Protein AF-A0A091C4X5-F1 (afdb_monomer_lite)

Structure (mmCIF, N/CA/C/O backbone):
data_AF-A0A091C4X5-F1
#
_entry.id   AF-A0A091C4X5-F1
#
loop_
_atom_site.group_PDB
_atom_site.id
_atom_site.type_symbol
_atom_site.label_atom_id
_atom_site.label_alt_id
_atom_site.label_comp_id
_atom_site.label_asym_id
_atom_site.label_entity_id
_atom_site.label_seq_id
_atom_site.pdbx_PDB_ins_code
_atom_site.Cartn_x
_atom_site.Cartn_y
_atom_site.Cartn_z
_atom_site.occupancy
_atom_site.B_iso_or_equiv
_atom_site.auth_seq_id
_atom_site.auth_comp_id
_atom_site.auth_asym_id
_atom_site.auth_atom_id
_atom_site.pdbx_PDB_model_num
ATOM 1 N N . MET A 1 1 ? -10.878 13.866 -17.949 1.00 49.81 1 MET A N 1
ATOM 2 C CA . MET A 1 1 ? -9.836 13.194 -17.154 1.00 49.81 1 MET A CA 1
ATOM 3 C C . MET A 1 1 ? -9.404 11.991 -17.958 1.00 49.81 1 MET A C 1
ATOM 5 O O . MET A 1 1 ? -10.258 11.159 -18.238 1.00 49.81 1 MET A O 1
ATOM 9 N N . SER A 1 2 ? -8.159 11.950 -18.431 1.00 56.22 2 SER A N 1
ATOM 10 C CA . SER A 1 2 ? -7.591 10.680 -18.875 1.00 56.22 2 SER A CA 1
ATOM 11 C C . SER A 1 2 ? -7.511 9.793 -17.641 1.00 56.22 2 SER A C 1
ATOM 13 O O . SER A 1 2 ? -7.047 10.231 -16.590 1.00 56.22 2 SER A O 1
ATOM 15 N N . ALA A 1 3 ? -8.043 8.581 -17.723 1.00 70.19 3 ALA A N 1
ATOM 16 C CA . ALA A 1 3 ? -7.737 7.578 -16.725 1.00 70.19 3 ALA A CA 1
ATOM 17 C C . ALA A 1 3 ? -6.288 7.169 -16.987 1.00 70.19 3 ALA A C 1
ATOM 19 O O . ALA A 1 3 ? -6.019 6.327 -17.834 1.00 70.19 3 ALA A O 1
ATOM 20 N N . ASP A 1 4 ? -5.336 7.828 -16.329 1.00 70.38 4 ASP A N 1
ATOM 21 C CA . ASP A 1 4 ? -3.911 7.557 -16.551 1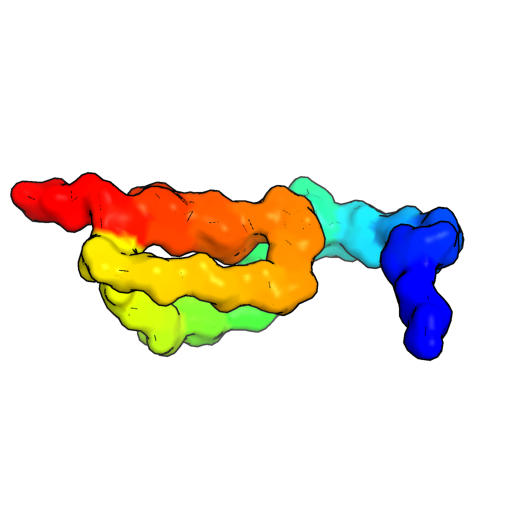.00 70.38 4 ASP A CA 1
ATOM 22 C C . ASP A 1 4 ? -3.568 6.083 -16.249 1.00 70.38 4 ASP A C 1
ATOM 24 O O . ASP A 1 4 ? -2.640 5.533 -16.825 1.00 70.38 4 ASP A O 1
ATOM 28 N N . TYR A 1 5 ? -4.386 5.407 -15.435 1.00 68.06 5 TYR A N 1
ATOM 29 C CA . TYR A 1 5 ? -4.313 3.965 -15.177 1.00 68.06 5 TYR A CA 1
ATOM 30 C C . TYR A 1 5 ? -4.856 3.072 -16.305 1.00 68.06 5 TYR A C 1
ATO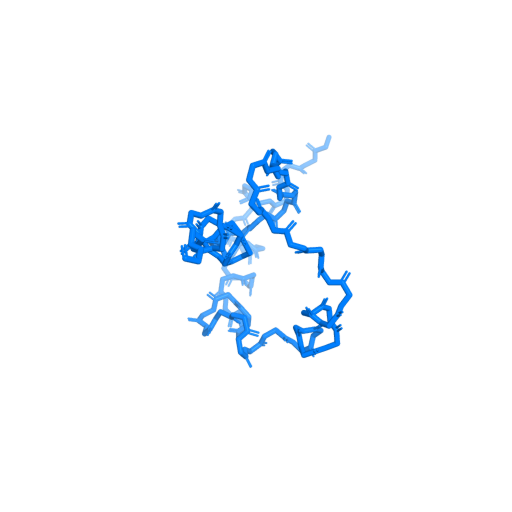M 32 O O . TYR A 1 5 ? -4.505 1.897 -16.347 1.00 68.06 5 TYR A O 1
ATOM 40 N N . ASP A 1 6 ? -5.652 3.611 -17.230 1.00 80.25 6 ASP A N 1
ATOM 41 C CA . ASP A 1 6 ? -6.072 2.907 -18.450 1.00 80.25 6 ASP A CA 1
ATOM 42 C C . ASP A 1 6 ? -4.986 2.987 -19.540 1.00 80.25 6 ASP A C 1
ATOM 44 O O . ASP A 1 6 ? -5.097 2.356 -20.592 1.00 80.25 6 ASP A O 1
ATOM 48 N N . ASN A 1 7 ? -3.916 3.757 -19.302 1.00 89.62 7 ASN A N 1
ATOM 49 C CA . ASN A 1 7 ? -2.732 3.757 -20.145 1.00 89.62 7 ASN A CA 1
ATOM 50 C C . ASN A 1 7 ? -1.799 2.606 -19.719 1.00 89.62 7 ASN A C 1
ATOM 52 O O . ASN A 1 7 ? -1.186 2.688 -18.649 1.00 89.62 7 ASN A O 1
ATOM 56 N N . PRO A 1 8 ? -1.622 1.569 -20.558 1.00 89.19 8 PRO A N 1
ATOM 57 C CA . PRO A 1 8 ? -0.815 0.405 -20.205 1.00 89.19 8 PRO A CA 1
ATOM 58 C C . PRO A 1 8 ? 0.641 0.775 -19.903 1.00 89.19 8 PRO A C 1
ATOM 60 O O . PRO A 1 8 ? 1.208 0.264 -18.949 1.00 89.19 8 PRO A O 1
ATOM 63 N N . THR A 1 9 ? 1.226 1.740 -20.619 1.00 92.19 9 THR A N 1
ATOM 64 C CA . THR A 1 9 ? 2.608 2.184 -20.376 1.00 92.19 9 THR A CA 1
ATOM 65 C C . THR A 1 9 ? 2.772 2.808 -18.992 1.00 92.19 9 THR A C 1
ATOM 67 O O . THR A 1 9 ? 3.765 2.566 -18.304 1.00 92.19 9 THR A O 1
ATOM 70 N N . PHE A 1 10 ? 1.805 3.627 -18.572 1.00 90.25 10 PHE A N 1
ATOM 71 C CA . PHE A 1 10 ? 1.823 4.225 -17.239 1.00 90.25 10 PHE A CA 1
ATOM 72 C C . PHE A 1 10 ? 1.615 3.155 -16.166 1.00 90.25 10 PHE A C 1
ATOM 74 O O . PHE A 1 10 ? 2.349 3.124 -15.177 1.00 90.25 10 PHE A O 1
ATOM 81 N N . PHE A 1 11 ? 0.646 2.261 -16.377 1.00 89.38 11 PHE A N 1
ATOM 82 C CA . PHE A 1 11 ? 0.361 1.184 -15.440 1.00 89.38 11 PHE A CA 1
ATOM 83 C C . PHE A 1 11 ? 1.556 0.239 -15.276 1.00 89.38 11 PHE A C 1
ATOM 85 O O . PHE A 1 11 ? 1.904 -0.091 -14.146 1.00 89.38 11 PHE A O 1
ATOM 92 N N . ASP A 1 12 ? 2.240 -0.128 -16.360 1.00 92.25 12 ASP A N 1
ATOM 93 C CA . ASP A 1 12 ? 3.433 -0.977 -16.326 1.00 92.25 12 ASP A CA 1
ATOM 94 C C . ASP A 1 12 ? 4.569 -0.313 -15.539 1.00 92.25 12 ASP A C 1
ATOM 96 O O . ASP A 1 12 ? 5.198 -0.943 -14.683 1.00 92.25 12 ASP A O 1
ATOM 100 N N . ALA A 1 13 ? 4.795 0.986 -15.757 1.00 92.56 13 ALA A N 1
ATOM 101 C CA . ALA A 1 13 ? 5.763 1.753 -14.981 1.00 92.56 13 ALA A CA 1
ATOM 102 C C . ALA A 1 13 ? 5.387 1.785 -13.490 1.00 92.56 13 ALA A C 1
ATOM 104 O O . ALA A 1 13 ? 6.233 1.512 -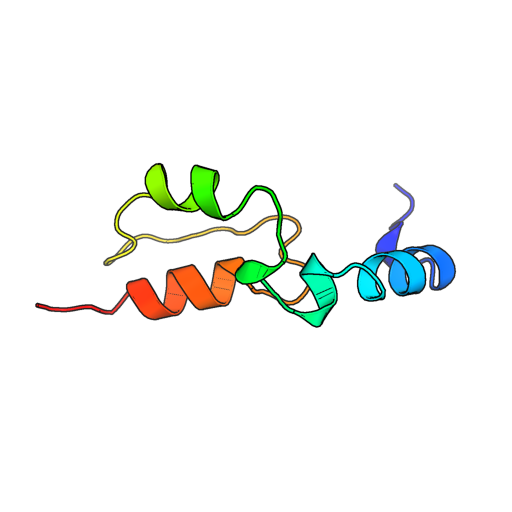12.636 1.00 92.56 13 ALA A O 1
ATOM 105 N N . TYR A 1 14 ? 4.118 2.041 -13.165 1.00 90.69 14 TYR A N 1
ATOM 106 C CA . TYR A 1 14 ? 3.608 2.029 -11.793 1.00 90.69 14 TYR A CA 1
ATOM 107 C C . TYR A 1 14 ? 3.743 0.645 -11.135 1.00 90.69 14 TYR A C 1
ATOM 109 O O . TYR A 1 14 ? 4.208 0.531 -9.999 1.00 90.69 14 TYR A O 1
ATOM 117 N N . ALA A 1 15 ? 3.399 -0.425 -11.851 1.00 91.31 15 ALA A N 1
ATOM 118 C CA . ALA A 1 15 ? 3.532 -1.809 -11.403 1.00 91.31 15 ALA A CA 1
ATOM 119 C C . ALA A 1 15 ? 4.999 -2.208 -11.183 1.00 91.31 15 ALA A C 1
ATOM 121 O O . ALA A 1 15 ? 5.295 -3.061 -10.346 1.00 91.31 15 ALA A O 1
ATOM 122 N N . SER A 1 16 ? 5.929 -1.572 -11.902 1.00 94.62 16 SER A N 1
ATOM 123 C CA . SER A 1 16 ? 7.360 -1.839 -11.783 1.00 94.62 16 SER A CA 1
ATOM 124 C C . SER A 1 16 ? 8.008 -1.251 -10.522 1.00 94.62 16 SER A C 1
ATOM 126 O O . SER A 1 16 ? 9.107 -1.683 -10.167 1.00 94.62 16 SER A O 1
ATOM 128 N N . MET A 1 17 ? 7.349 -0.308 -9.84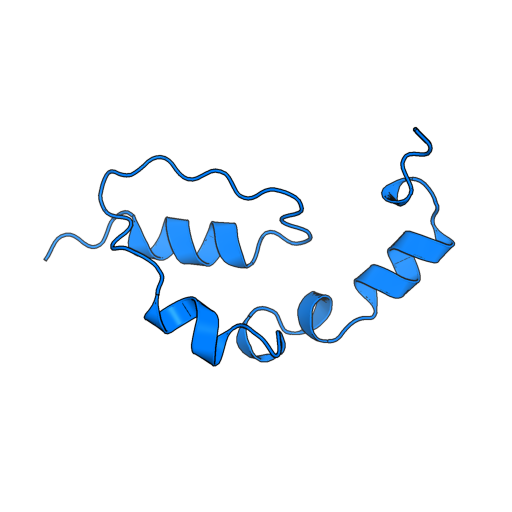2 1.00 93.94 17 MET A N 1
ATOM 129 C CA . MET A 1 17 ? 7.883 0.347 -8.648 1.00 93.94 17 MET A CA 1
ATOM 130 C C . MET A 1 17 ? 8.017 -0.630 -7.475 1.00 93.94 17 MET A C 1
ATOM 132 O O . MET A 1 17 ? 7.163 -1.492 -7.266 1.00 93.94 17 MET A O 1
ATOM 136 N N . ASP A 1 18 ? 9.048 -0.446 -6.652 1.00 95.25 18 ASP A N 1
ATOM 137 C CA . ASP A 1 18 ? 9.319 -1.326 -5.509 1.00 95.25 18 ASP A CA 1
ATOM 138 C C . ASP A 1 18 ? 8.158 -1.357 -4.507 1.00 95.25 18 ASP A C 1
ATOM 140 O O . ASP A 1 18 ? 7.754 -2.435 -4.078 1.00 95.25 18 ASP A O 1
ATOM 144 N N . ARG A 1 19 ? 7.518 -0.212 -4.233 1.00 94.75 19 ARG A N 1
ATOM 145 C CA . ARG A 1 19 ? 6.296 -0.145 -3.407 1.00 94.75 19 ARG A CA 1
ATOM 146 C C . ARG A 1 19 ? 5.134 -0.983 -3.956 1.00 94.75 19 ARG A C 1
ATOM 148 O O . ARG A 1 19 ? 4.295 -1.462 -3.196 1.00 94.75 19 ARG A O 1
ATOM 155 N N . SER A 1 20 ? 5.068 -1.157 -5.276 1.00 94.00 20 SER A N 1
ATOM 156 C CA . SER A 1 20 ? 4.046 -1.974 -5.933 1.00 94.00 20 SER A CA 1
ATOM 157 C C . SER A 1 20 ? 4.379 -3.459 -5.799 1.00 94.00 20 SER A C 1
ATOM 159 O O . SER A 1 20 ? 3.501 -4.246 -5.447 1.00 94.00 20 SER A O 1
ATOM 161 N N . LYS A 1 21 ? 5.650 -3.827 -6.007 1.00 94.94 21 LYS A N 1
ATOM 162 C CA . LYS A 1 21 ? 6.145 -5.215 -5.991 1.00 94.94 21 LYS A CA 1
ATOM 163 C C . LYS A 1 21 ? 6.293 -5.807 -4.592 1.00 94.94 21 LYS A C 1
ATOM 165 O O . LYS A 1 21 ? 5.913 -6.952 -4.370 1.00 94.94 21 LYS A O 1
ATOM 170 N N . TYR A 1 22 ? 6.865 -5.044 -3.670 1.00 95.50 22 TYR A N 1
ATOM 171 C CA . TYR A 1 22 ? 7.301 -5.521 -2.355 1.00 95.50 22 TYR A CA 1
ATOM 172 C C . TYR A 1 22 ? 6.463 -4.944 -1.206 1.00 95.50 22 TYR A C 1
ATOM 174 O O . TYR A 1 22 ? 6.686 -5.271 -0.044 1.00 95.50 22 TYR A O 1
ATOM 182 N N . GLY A 1 23 ? 5.455 -4.129 -1.527 1.00 95.19 23 GLY A N 1
ATOM 183 C CA . GLY A 1 23 ? 4.476 -3.633 -0.571 1.00 95.19 23 GLY A CA 1
ATOM 184 C C . GLY A 1 23 ? 5.006 -2.550 0.359 1.00 95.19 23 GLY A C 1
ATOM 185 O O . GLY A 1 23 ? 5.865 -1.753 -0.013 1.00 95.19 23 GLY A O 1
ATOM 186 N N . LEU A 1 24 ? 4.434 -2.495 1.566 1.00 95.38 24 LEU A N 1
ATOM 187 C CA . LEU A 1 24 ? 4.643 -1.395 2.513 1.00 95.38 24 LEU A CA 1
ATOM 188 C C . LEU A 1 24 ? 6.103 -1.255 2.954 1.00 95.38 24 LEU A C 1
ATOM 190 O O . LEU A 1 24 ? 6.574 -0.139 3.107 1.00 95.38 24 LEU A O 1
ATOM 194 N N . ASP A 1 25 ? 6.841 -2.358 3.081 1.00 94.00 25 ASP A N 1
ATOM 195 C CA . ASP A 1 25 ? 8.253 -2.318 3.489 1.00 94.00 25 ASP A CA 1
ATOM 196 C C . ASP A 1 25 ? 9.166 -1.675 2.427 1.00 94.00 25 ASP A C 1
ATOM 198 O O . ASP A 1 25 ? 10.280 -1.265 2.738 1.00 94.00 25 ASP A O 1
ATOM 202 N N . ALA A 1 26 ? 8.696 -1.559 1.181 1.00 95.19 26 ALA A N 1
ATOM 203 C CA . ALA A 1 26 ? 9.387 -0.857 0.100 1.00 95.19 26 ALA A CA 1
ATOM 204 C C . ALA A 1 26 ? 8.744 0.492 -0.264 1.00 95.19 26 ALA A C 1
ATOM 206 O O . ALA A 1 26 ? 9.161 1.146 -1.223 1.00 95.19 26 ALA A O 1
ATOM 207 N N . ALA A 1 27 ? 7.719 0.917 0.476 1.00 94.00 27 ALA A N 1
ATOM 208 C CA . ALA A 1 27 ? 7.196 2.269 0.390 1.00 94.00 27 ALA A CA 1
ATOM 209 C C . ALA A 1 27 ? 8.032 3.159 1.317 1.00 94.00 27 ALA A C 1
ATOM 211 O O . ALA A 1 27 ? 7.999 2.996 2.534 1.00 94.00 27 ALA A O 1
ATOM 212 N N . GLY A 1 28 ? 8.804 4.083 0.739 1.00 91.00 28 GLY A N 1
ATOM 213 C CA . GLY A 1 28 ? 9.753 4.903 1.498 1.00 91.00 28 GLY A CA 1
ATOM 214 C C . GLY A 1 28 ? 9.098 5.692 2.633 1.00 91.00 28 GLY A C 1
ATOM 215 O O . GLY A 1 28 ? 9.694 5.839 3.688 1.00 91.00 28 GLY A O 1
ATOM 216 N N . GLU A 1 29 ? 7.854 6.130 2.441 1.00 92.25 29 GLU A N 1
ATOM 217 C CA . GLU A 1 29 ? 7.063 6.865 3.431 1.00 92.25 29 GLU A CA 1
ATOM 218 C C . GLU A 1 29 ? 6.474 6.000 4.556 1.00 92.25 29 GLU A C 1
ATOM 220 O O . GLU A 1 29 ? 5.884 6.529 5.500 1.00 92.25 29 GLU A O 1
ATOM 225 N N . TRP A 1 30 ? 6.536 4.670 4.440 1.00 94.81 30 TRP A N 1
ATOM 226 C CA . TRP A 1 30 ? 5.755 3.782 5.296 1.00 94.81 30 TRP A CA 1
ATOM 227 C C . TRP A 1 30 ? 6.193 3.817 6.755 1.00 94.81 30 TRP A C 1
ATOM 229 O O . TRP A 1 30 ? 5.344 3.767 7.646 1.00 94.81 30 TRP A O 1
ATOM 239 N N . HIS A 1 31 ? 7.498 3.907 7.007 1.00 92.38 31 HIS A N 1
ATOM 240 C CA . HIS A 1 31 ? 8.039 3.898 8.362 1.00 92.38 31 HIS A CA 1
ATOM 241 C C . HIS A 1 31 ? 7.525 5.086 9.176 1.00 92.38 31 HIS A C 1
ATOM 243 O O . HIS A 1 31 ? 7.077 4.896 10.302 1.00 92.38 31 HIS A O 1
ATOM 249 N N . GLU A 1 32 ? 7.502 6.280 8.591 1.00 95.31 32 GLU A N 1
ATOM 250 C CA . GLU A 1 32 ? 6.990 7.492 9.222 1.00 95.31 32 GLU A CA 1
ATOM 251 C C . GLU A 1 32 ? 5.459 7.513 9.258 1.00 95.31 32 GLU A C 1
ATOM 253 O O . GLU A 1 32 ? 4.867 7.842 10.287 1.00 95.31 32 GLU A O 1
ATOM 258 N N . LEU A 1 33 ? 4.795 7.135 8.159 1.00 94.06 33 LEU A N 1
ATOM 259 C CA . LEU A 1 33 ? 3.333 7.134 8.079 1.00 94.06 33 LEU A CA 1
ATOM 260 C C . LEU A 1 33 ? 2.718 6.207 9.130 1.00 94.06 33 LEU A C 1
ATOM 262 O O . LEU A 1 33 ? 1.743 6.568 9.787 1.00 94.06 33 LEU A O 1
ATOM 266 N N . LYS A 1 34 ? 3.291 5.017 9.316 1.00 94.00 34 LYS A N 1
ATOM 267 C CA . LYS A 1 34 ? 2.789 4.007 10.249 1.00 94.00 34 LYS A CA 1
ATOM 268 C C . LYS A 1 34 ? 2.691 4.515 11.689 1.00 94.00 34 LYS A C 1
ATOM 270 O O . LYS A 1 34 ? 1.776 4.090 12.394 1.00 94.00 34 LYS A O 1
ATOM 275 N N . GLU A 1 35 ? 3.582 5.413 12.102 1.00 94.69 35 GLU A N 1
ATOM 276 C CA . GLU A 1 35 ? 3.623 5.974 13.460 1.00 94.69 35 GLU A CA 1
ATOM 277 C C . GLU A 1 35 ? 2.476 6.954 13.738 1.00 94.69 35 GLU A C 1
ATOM 279 O O . GLU A 1 35 ? 2.071 7.123 14.887 1.00 94.69 35 GLU A O 1
ATOM 284 N N . VAL A 1 36 ? 1.914 7.578 12.698 1.00 94.62 36 VAL A N 1
ATOM 285 C CA . VAL A 1 36 ? 0.809 8.543 12.838 1.00 94.62 36 VAL A CA 1
ATOM 286 C C . VAL A 1 36 ? -0.567 7.936 12.555 1.00 94.62 36 VAL A C 1
ATOM 288 O O . VAL A 1 36 ? -1.586 8.604 12.742 1.00 94.62 36 VAL A O 1
ATOM 291 N N . LEU A 1 37 ? -0.627 6.677 12.105 1.00 93.62 37 LEU A N 1
ATOM 292 C CA . LEU A 1 37 ? -1.896 6.002 11.843 1.00 93.62 37 LEU A CA 1
ATOM 293 C C . LEU A 1 37 ? -2.651 5.713 13.153 1.00 93.62 37 LEU A C 1
ATOM 295 O O . LEU A 1 37 ? -2.054 5.253 14.129 1.00 93.62 37 LEU A O 1
ATOM 299 N N . PRO A 1 38 ? -3.978 5.921 13.184 1.00 92.62 38 PRO A N 1
ATOM 300 C CA . PRO A 1 38 ? -4.778 5.615 14.360 1.00 92.62 38 PRO A CA 1
ATOM 301 C C . PRO A 1 38 ? -4.932 4.097 14.557 1.00 92.62 38 PRO A C 1
ATOM 303 O O . PRO A 1 38 ? -4.649 3.293 13.668 1.00 92.62 38 PRO A O 1
ATOM 306 N N . ASP A 1 39 ? -5.470 3.696 15.711 1.00 92.94 39 ASP A N 1
ATOM 307 C CA . ASP A 1 39 ? -6.069 2.364 15.847 1.00 92.94 39 ASP A CA 1
ATOM 308 C C . ASP A 1 39 ? -7.244 2.221 14.867 1.00 92.94 39 ASP A C 1
ATOM 310 O O . ASP A 1 39 ?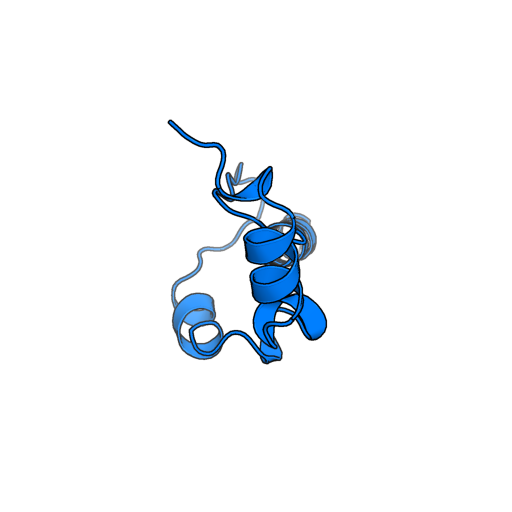 -8.052 3.137 14.733 1.00 92.94 39 ASP A O 1
ATOM 314 N N . PHE A 1 40 ? -7.346 1.080 14.190 1.00 93.38 40 PHE A N 1
ATOM 315 C CA . PHE A 1 40 ? -8.364 0.808 13.172 1.00 93.38 40 PHE A CA 1
ATOM 316 C C . PHE A 1 40 ? -9.575 0.041 13.707 1.00 93.38 40 PHE A C 1
ATOM 318 O O . PHE A 1 40 ? -10.539 -0.165 12.969 1.00 93.38 40 PHE A O 1
ATOM 325 N N . THR A 1 41 ? -9.557 -0.368 14.977 1.00 92.19 41 THR A N 1
ATOM 326 C CA . THR A 1 41 ? -10.642 -1.144 15.584 1.00 92.19 41 THR A CA 1
ATOM 327 C C . THR A 1 41 ? -11.982 -0.413 15.466 1.00 92.19 41 THR A C 1
ATOM 329 O O . THR A 1 41 ? -12.160 0.690 15.984 1.00 92.19 41 THR A O 1
ATOM 332 N N . GLY A 1 42 ? -12.930 -1.026 14.749 1.00 91.00 42 GLY A N 1
ATOM 333 C CA . GLY A 1 42 ? -14.274 -0.478 14.531 1.00 91.00 42 GLY A CA 1
ATOM 334 C C . GLY A 1 42 ? -14.342 0.794 13.671 1.00 91.00 42 GLY A C 1
ATOM 335 O O . GLY A 1 42 ? -15.375 1.465 13.683 1.00 91.00 42 GLY A O 1
ATOM 336 N N . LYS A 1 43 ? -13.276 1.162 12.943 1.00 92.62 43 LYS A N 1
ATOM 337 C CA . LYS A 1 43 ? -13.229 2.383 12.119 1.00 92.62 43 LYS A CA 1
ATOM 338 C C . LYS A 1 43 ? -13.350 2.095 10.634 1.00 92.62 43 LYS A C 1
ATOM 340 O O . LYS A 1 43 ? -12.435 1.518 10.071 1.00 92.62 43 LYS A O 1
ATOM 345 N N . THR A 1 44 ? -14.361 2.632 9.959 1.00 94.12 44 THR A N 1
ATOM 346 C CA . THR A 1 44 ? -14.430 2.609 8.487 1.00 94.12 44 THR A CA 1
ATOM 347 C C . THR A 1 44 ? -13.249 3.359 7.856 1.00 94.12 44 THR A C 1
ATOM 349 O O . THR A 1 44 ? -13.030 4.530 8.164 1.00 94.12 44 THR A O 1
ATOM 352 N N . VAL A 1 45 ? -12.509 2.698 6.960 1.00 94.19 45 VAL A N 1
ATOM 353 C CA . VAL A 1 45 ? -11.329 3.252 6.272 1.00 94.19 45 VAL A CA 1
ATOM 354 C C . VAL A 1 45 ? -11.593 3.361 4.772 1.00 94.19 45 VAL A C 1
ATOM 356 O O . VAL A 1 45 ? -12.137 2.437 4.171 1.00 94.19 45 VAL A O 1
ATOM 359 N N . LEU A 1 46 ? -11.169 4.475 4.172 1.00 95.62 46 LEU A N 1
ATOM 360 C CA . LEU A 1 46 ? -11.137 4.692 2.728 1.00 95.62 46 LEU A CA 1
ATOM 361 C C . LEU A 1 46 ? -9.680 4.886 2.288 1.00 95.62 46 LEU A C 1
ATOM 363 O O . LEU A 1 46 ? -9.016 5.804 2.762 1.00 95.62 46 LEU A O 1
ATOM 367 N N . ASP A 1 47 ? -9.205 4.034 1.382 1.00 94.44 47 ASP A N 1
ATOM 368 C CA . ASP A 1 47 ? -7.861 4.096 0.797 1.00 94.44 47 ASP A CA 1
ATOM 369 C C . ASP A 1 47 ? -7.968 4.545 -0.669 1.00 94.44 47 ASP A C 1
ATOM 371 O O . ASP A 1 47 ? -8.428 3.794 -1.535 1.00 94.44 47 ASP A O 1
ATOM 375 N N . LEU A 1 48 ? -7.620 5.807 -0.935 1.00 93.00 48 LEU A N 1
ATOM 376 C CA . LEU A 1 48 ? -7.698 6.411 -2.266 1.00 93.00 48 LEU A CA 1
ATOM 377 C C . LEU A 1 48 ? -6.368 6.256 -2.996 1.00 93.00 48 LEU A C 1
ATOM 379 O O . LEU A 1 48 ? -5.328 6.682 -2.504 1.00 93.00 48 LEU A O 1
ATOM 383 N N . GLY A 1 49 ? -6.412 5.689 -4.203 1.00 88.69 49 GLY A N 1
ATOM 384 C CA . GLY 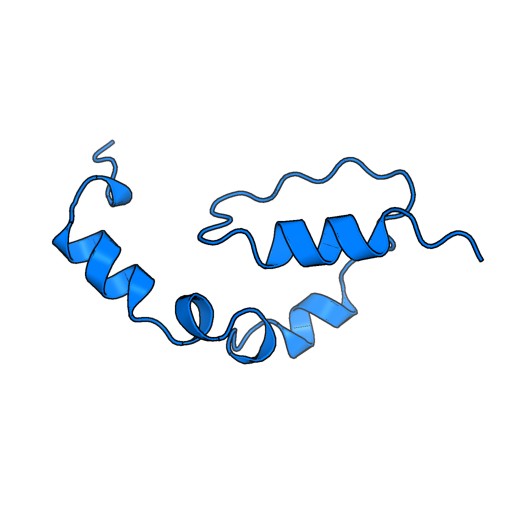A 1 49 ? -5.185 5.318 -4.910 1.00 88.69 49 GLY A CA 1
ATOM 385 C C . GLY A 1 49 ? -4.499 4.115 -4.258 1.00 88.69 49 GLY A C 1
ATOM 386 O O . GLY A 1 49 ? -3.274 4.064 -4.188 1.00 88.69 49 GLY A O 1
ATOM 387 N N . CYS A 1 50 ? -5.295 3.144 -3.798 1.00 92.12 50 CYS A N 1
ATOM 388 C CA . CYS A 1 50 ? -4.834 1.982 -3.039 1.00 92.12 50 CYS A CA 1
ATOM 389 C C . CYS A 1 50 ? -3.870 1.061 -3.808 1.00 92.12 50 CYS A C 1
ATOM 391 O O . CYS A 1 50 ? -3.231 0.195 -3.203 1.00 92.12 50 CYS A O 1
ATOM 393 N N . GLY A 1 51 ? -3.761 1.223 -5.132 1.00 91.44 51 GLY A N 1
ATOM 394 C CA . GLY A 1 51 ? -2.932 0.388 -5.995 1.00 91.44 51 GLY A CA 1
ATOM 395 C C . GLY A 1 51 ? -3.260 -1.090 -5.792 1.00 91.44 51 GLY A C 1
ATOM 396 O O . GLY A 1 51 ? -4.396 -1.522 -5.963 1.00 91.44 51 GLY A O 1
ATOM 397 N N . TYR A 1 52 ? -2.270 -1.861 -5.346 1.00 93.44 52 TYR A N 1
ATOM 398 C CA . TYR A 1 52 ? -2.407 -3.295 -5.054 1.00 93.44 52 TYR A CA 1
ATOM 399 C C . TYR A 1 52 ? -3.056 -3.612 -3.683 1.00 93.44 52 TYR A C 1
ATOM 401 O O . TYR A 1 52 ? -3.144 -4.776 -3.264 1.00 93.44 52 TYR A O 1
ATOM 409 N N . GLY A 1 53 ? -3.537 -2.586 -2.976 1.00 95.19 53 GLY A N 1
ATOM 410 C CA . GLY A 1 53 ? -4.302 -2.695 -1.733 1.00 95.19 53 GLY A CA 1
ATOM 411 C C . GLY A 1 53 ? -3.446 -2.943 -0.495 1.00 95.19 53 GLY A C 1
ATOM 412 O O . GLY A 1 53 ? -3.911 -3.569 0.457 1.00 95.19 53 GLY A O 1
ATOM 413 N N . TRP A 1 54 ? -2.185 -2.510 -0.498 1.00 96.38 54 TRP A N 1
ATOM 414 C CA . TRP A 1 54 ? -1.262 -2.756 0.611 1.00 96.38 54 TRP A CA 1
ATOM 415 C C . TRP A 1 54 ? -1.723 -2.093 1.920 1.00 96.38 54 TRP A C 1
ATOM 417 O O . TRP A 1 54 ? -1.783 -2.763 2.954 1.00 96.38 54 TRP A O 1
ATOM 427 N N . HIS A 1 55 ? -2.149 -0.826 1.871 1.00 95.44 55 HIS A N 1
ATOM 428 C CA . HIS A 1 55 ? -2.689 -0.122 3.040 1.00 95.44 55 HIS A CA 1
ATOM 429 C C . HIS A 1 55 ? -4.059 -0.675 3.460 1.00 95.44 55 HIS A C 1
ATOM 431 O O . HIS A 1 55 ? -4.263 -0.922 4.650 1.00 95.44 55 HIS A O 1
ATOM 437 N N . CYS A 1 56 ? -4.954 -0.985 2.509 1.00 95.19 56 CYS A N 1
ATOM 438 C CA . CYS A 1 56 ? -6.202 -1.714 2.786 1.00 95.19 56 CYS A CA 1
ATOM 439 C C . CYS A 1 56 ? -5.968 -2.985 3.615 1.00 95.19 56 CYS A C 1
ATOM 441 O O . CYS A 1 56 ? -6.624 -3.190 4.636 1.00 95.19 56 CYS A O 1
ATOM 443 N N . ARG A 1 57 ? -5.019 -3.837 3.201 1.00 94.88 57 ARG A N 1
ATOM 444 C CA . ARG A 1 57 ? -4.686 -5.081 3.918 1.00 94.88 57 ARG A CA 1
ATOM 445 C C . ARG A 1 57 ? -4.159 -4.793 5.318 1.00 94.88 57 ARG A C 1
ATOM 447 O O . ARG A 1 57 ? -4.552 -5.469 6.265 1.00 94.88 57 ARG A O 1
ATOM 454 N N . TYR A 1 58 ? -3.296 -3.789 5.466 1.00 94.75 58 TYR A N 1
ATOM 455 C CA . TYR A 1 58 ? -2.791 -3.386 6.775 1.00 94.75 58 TYR A CA 1
ATOM 456 C C . TYR A 1 58 ? -3.915 -2.939 7.718 1.00 94.75 58 TYR A C 1
ATOM 458 O O . TYR A 1 58 ? -3.993 -3.439 8.841 1.00 94.75 58 TYR A O 1
ATOM 466 N N . ALA A 1 59 ? -4.804 -2.053 7.262 1.00 94.62 59 ALA A N 1
ATOM 467 C CA . ALA A 1 59 ? -5.934 -1.571 8.052 1.00 94.62 59 ALA A CA 1
ATOM 468 C C . ALA A 1 59 ? -6.899 -2.713 8.415 1.00 94.62 59 ALA A C 1
ATOM 470 O O . ALA A 1 59 ? -7.266 -2.855 9.580 1.00 94.62 59 ALA A O 1
ATOM 471 N N . ALA A 1 60 ? -7.231 -3.589 7.460 1.00 93.31 60 ALA A N 1
ATOM 472 C CA . ALA A 1 60 ? -8.087 -4.753 7.692 1.00 93.31 60 ALA A CA 1
ATOM 473 C C . ALA A 1 60 ? -7.495 -5.722 8.731 1.00 93.31 60 ALA A C 1
ATOM 475 O O . ALA A 1 60 ? -8.194 -6.148 9.646 1.00 93.31 60 ALA A O 1
ATOM 476 N N . ASN A 1 61 ? -6.189 -6.003 8.670 1.00 92.88 61 ASN A N 1
ATOM 477 C CA . ASN A 1 61 ? -5.502 -6.846 9.659 1.00 92.88 61 ASN A CA 1
ATOM 478 C C . ASN A 1 61 ? -5.473 -6.233 11.070 1.00 92.88 61 ASN A C 1
ATOM 480 O O . ASN A 1 61 ? -5.236 -6.937 12.055 1.00 92.88 61 ASN A O 1
ATOM 484 N N . ARG A 1 62 ? -5.661 -4.914 11.184 1.00 90.31 62 ARG A N 1
ATOM 485 C CA . ARG A 1 62 ? -5.744 -4.204 12.466 1.00 90.31 62 ARG A CA 1
ATOM 486 C C . ARG A 1 62 ? -7.174 -3.940 12.923 1.00 90.31 62 ARG A C 1
ATOM 488 O O . ARG A 1 62 ? -7.357 -3.634 14.092 1.00 90.31 62 ARG A O 1
ATOM 495 N N . TRP A 1 63 ? -8.165 -4.124 12.054 1.00 85.62 63 TRP A N 1
ATOM 496 C CA . TRP A 1 63 ? -9.579 -3.915 12.360 1.00 85.62 63 TRP A CA 1
ATOM 497 C C . TRP A 1 63 ? -10.087 -4.803 13.501 1.00 85.62 63 TRP A C 1
ATOM 499 O O . TRP A 1 63 ? -10.869 -4.357 14.336 1.00 85.62 63 TRP A O 1
ATOM 509 N N . SER A 1 64 ? -9.688 -6.078 13.519 1.00 67.38 64 SER A N 1
ATOM 510 C CA . SER A 1 64 ? -10.273 -7.092 14.404 1.00 67.38 64 SER A CA 1
ATOM 511 C C . SER A 1 64 ? -9.360 -7.513 15.551 1.00 67.38 64 SER A C 1
ATOM 513 O O . SER A 1 64 ? -9.561 -8.588 16.116 1.00 67.38 64 SER A O 1
ATOM 515 N N . LYS A 1 65 ? -8.343 -6.719 15.905 1.00 58.28 65 LYS A N 1
ATOM 516 C CA . LYS A 1 65 ? -7.530 -7.017 17.090 1.00 58.28 65 LYS A CA 1
ATOM 517 C C . LYS A 1 65 ? -8.321 -6.682 18.354 1.00 58.28 65 LYS A C 1
ATOM 519 O O . LYS A 1 65 ? -8.112 -5.652 18.982 1.00 58.28 65 LYS A O 1
ATOM 524 N N . THR A 1 66 ? -9.233 -7.571 18.730 1.00 50.12 66 THR A N 1
ATOM 525 C CA . THR A 1 66 ? -9.725 -7.667 20.103 1.00 50.12 66 THR A CA 1
ATOM 526 C C . THR A 1 66 ? -8.534 -8.076 20.971 1.00 50.12 66 THR A C 1
ATOM 528 O O . THR A 1 66 ? -7.844 -9.043 20.643 1.00 50.12 66 THR A O 1
ATOM 531 N N . LYS A 1 67 ? -8.231 -7.290 22.010 1.00 45.97 67 LYS A N 1
ATOM 532 C CA . LYS A 1 67 ? -7.359 -7.754 23.096 1.00 45.97 67 LYS A CA 1
ATOM 533 C C . LYS A 1 67 ? -7.952 -8.991 23.758 1.00 45.97 67 LYS A C 1
ATOM 535 O O . LYS A 1 67 ? -9.199 -9.045 23.850 1.00 45.97 67 LYS A O 1
#

Secondary structure (DSSP, 8-state):
---GGGSHHHHHHHHHSHHHHSGGGG-TTHHHHHHHPPP-TT-----TT-TTTHHHHHHHHHHT---

InterPro domains:
  IPR029063 S-adenosyl-L-methionine-dependent methyltransferase superfamily [G3DSA:3.40.50.150] (25-66)
  IPR029063 S-adenosyl-L-methionine-dependent methyltransferase superfamily [SSF53335] (6-65)

Foldseek 3Di:
DPPLCVVVVSVVVVCPQCCNVVNLVRPPCNVVVVVPDDQLAPNDDDDDPCRVVRVVVVSVVRHPPDD

Sequence (67 aa):
MSADYDNPTFFDAYASMDRSKYGLDAAGEWHELKEVLPDFTGKTVLDLGCGYGWHCRYAANRWSKTK

Radius of gyration: 14.19 Å; chains: 1; bounding box: 24×21×44 Å

pLDDT: mean 88.48, std 12.11, range [45.97, 96.38]

Organism: NCBI:txid1302649